Protein AF-A0AAE0PR93-F1 (afdb_monomer_lite)

Organism: NCBI:txid175788

Structure (mmCIF, N/CA/C/O backbone):
data_AF-A0AAE0PR93-F1
#
_entry.id   AF-A0AAE0PR93-F1
#
loop_
_atom_site.group_PDB
_atom_site.id
_atom_site.type_symbol
_atom_site.label_atom_id
_atom_site.label_alt_id
_atom_site.label_comp_id
_atom_site.label_asym_id
_atom_site.label_entity_id
_atom_site.label_seq_id
_atom_site.pdbx_PDB_ins_code
_atom_site.Cartn_x
_atom_site.Cartn_y
_atom_site.Cartn_z
_atom_site.occupancy
_atom_site.B_iso_or_equiv
_atom_site.auth_seq_id
_atom_site.auth_comp_id
_atom_site.auth_asym_id
_atom_site.auth_atom_id
_atom_site.pdbx_PDB_model_num
ATOM 1 N N . PRO A 1 1 ? -17.066 -3.338 -30.165 1.00 30.92 1 PRO A N 1
ATOM 2 C CA . PRO A 1 1 ? -16.409 -4.189 -29.146 1.00 30.92 1 PRO A CA 1
ATOM 3 C C . PRO A 1 1 ? -14.887 -4.199 -29.343 1.00 30.92 1 PRO A C 1
ATOM 5 O O . PRO A 1 1 ? -14.438 -4.689 -30.376 1.00 30.92 1 PRO A O 1
ATOM 8 N N . PRO A 1 2 ? -14.078 -3.651 -28.426 1.00 37.53 2 PRO A N 1
ATOM 9 C CA . PRO A 1 2 ? -12.657 -3.916 -28.480 1.00 37.53 2 PRO A CA 1
ATOM 10 C C . PRO A 1 2 ? -12.422 -5.290 -27.852 1.00 37.53 2 PRO A C 1
ATOM 12 O O . PRO A 1 2 ? -12.642 -5.526 -26.667 1.00 37.53 2 PRO A O 1
ATOM 15 N N . SER A 1 3 ? -12.061 -6.221 -28.721 1.00 34.97 3 SER A N 1
ATOM 16 C CA . SER A 1 3 ? -11.461 -7.507 -28.410 1.00 34.97 3 SER A CA 1
ATOM 17 C C . SER A 1 3 ? -10.127 -7.279 -27.703 1.00 34.97 3 SER A C 1
ATOM 19 O O . SER A 1 3 ? -9.198 -6.732 -28.295 1.00 34.97 3 SER A O 1
ATOM 21 N N . PHE A 1 4 ? -10.047 -7.691 -26.441 1.00 45.19 4 PHE A N 1
ATOM 22 C CA . PHE A 1 4 ? -8.812 -7.727 -25.670 1.00 45.19 4 PHE A CA 1
ATOM 23 C C . PHE A 1 4 ? -7.881 -8.793 -26.255 1.00 45.19 4 PHE A C 1
ATOM 25 O O . PHE A 1 4 ? -8.131 -9.990 -26.120 1.00 45.19 4 PHE A O 1
ATOM 32 N N . SER A 1 5 ? -6.801 -8.368 -26.901 1.00 39.53 5 SER A N 1
ATOM 33 C CA . SER A 1 5 ? -5.594 -9.182 -26.987 1.00 39.53 5 SER A CA 1
ATOM 34 C C . SER A 1 5 ? -4.811 -8.941 -25.703 1.00 39.53 5 SER A C 1
ATOM 36 O O . SER A 1 5 ? -4.449 -7.796 -25.435 1.00 39.53 5 SER A O 1
ATOM 38 N N . LEU A 1 6 ? -4.554 -9.994 -24.922 1.00 44.12 6 LEU A N 1
ATOM 39 C CA . LEU A 1 6 ? -3.451 -10.010 -23.958 1.00 44.12 6 LEU A CA 1
ATOM 40 C C . LEU A 1 6 ? -2.242 -9.380 -24.654 1.00 44.12 6 LEU A C 1
ATOM 42 O O . LEU A 1 6 ? -1.774 -9.923 -25.655 1.00 44.12 6 LEU A O 1
ATOM 46 N N . THR A 1 7 ? -1.798 -8.211 -24.199 1.00 54.50 7 THR A N 1
ATOM 47 C CA . THR A 1 7 ? -0.563 -7.600 -24.680 1.00 54.50 7 THR A CA 1
ATOM 48 C C . THR A 1 7 ? 0.529 -8.648 -24.490 1.00 54.50 7 THR A C 1
ATOM 50 O O . THR A 1 7 ? 0.831 -9.041 -23.363 1.00 54.50 7 THR A O 1
ATOM 53 N N . GLN A 1 8 ? 1.065 -9.184 -25.591 1.00 54.41 8 GLN A N 1
ATOM 54 C CA . GLN A 1 8 ? 2.310 -9.938 -25.538 1.00 54.41 8 GLN A CA 1
ATOM 55 C C . GLN A 1 8 ? 3.351 -8.954 -25.019 1.00 54.41 8 GLN A C 1
ATOM 57 O O . GLN A 1 8 ? 3.779 -8.081 -25.763 1.00 54.41 8 GLN A O 1
ATOM 62 N N . CYS A 1 9 ? 3.678 -9.052 -23.730 1.00 56.03 9 CYS A N 1
ATOM 63 C CA . CYS A 1 9 ? 4.820 -8.371 -23.141 1.00 56.03 9 CYS A CA 1
ATOM 64 C C . CYS A 1 9 ? 6.051 -8.817 -23.941 1.00 56.03 9 CYS A C 1
ATOM 66 O O . CYS A 1 9 ? 6.452 -9.983 -23.850 1.00 56.03 9 CYS A O 1
ATOM 68 N N . ASP A 1 10 ? 6.573 -7.943 -24.803 1.00 62.97 10 ASP A N 1
ATOM 69 C CA . ASP A 1 10 ? 7.784 -8.223 -25.569 1.00 62.97 10 ASP A CA 1
ATOM 70 C C . ASP A 1 10 ? 8.978 -8.030 -24.623 1.00 62.97 10 ASP A C 1
ATOM 72 O O . ASP A 1 10 ? 8.939 -7.207 -23.704 1.00 62.97 10 ASP A O 1
ATOM 76 N N . MET A 1 11 ? 10.079 -8.756 -24.834 1.00 62.16 11 MET A N 1
ATOM 77 C CA . MET A 1 11 ? 11.297 -8.565 -24.029 1.00 62.16 11 MET A CA 1
ATOM 78 C C . MET A 1 11 ? 11.761 -7.103 -24.052 1.00 62.16 11 MET A C 1
ATOM 80 O O . MET A 1 11 ? 12.345 -6.626 -23.082 1.00 62.16 11 MET A O 1
ATOM 84 N N . LYS A 1 12 ? 11.432 -6.374 -25.122 1.00 62.75 12 LYS A N 1
ATOM 85 C CA . LYS A 1 12 ? 11.723 -4.948 -25.284 1.00 62.75 12 LYS A CA 1
ATOM 86 C C . LYS A 1 12 ? 11.037 -4.053 -24.258 1.00 62.75 12 LYS A C 1
ATOM 88 O O . LYS A 1 12 ? 11.599 -3.012 -23.918 1.00 62.75 12 LYS A O 1
ATOM 93 N N . ASP A 1 13 ? 9.879 -4.449 -23.737 1.00 62.19 13 ASP A N 1
ATOM 94 C CA . ASP A 1 13 ? 9.105 -3.664 -22.766 1.00 62.19 13 ASP A CA 1
ATOM 95 C C . ASP A 1 13 ? 9.700 -3.747 -21.350 1.00 62.19 13 ASP A C 1
ATOM 97 O O . ASP A 1 13 ? 9.382 -2.936 -20.477 1.00 62.19 13 ASP A O 1
ATOM 101 N N . ILE A 1 14 ? 10.621 -4.694 -21.130 1.00 68.19 14 ILE A N 1
ATOM 102 C CA . ILE A 1 14 ? 11.332 -4.896 -19.862 1.00 68.19 14 ILE A CA 1
ATOM 103 C C . ILE A 1 14 ? 12.834 -4.576 -19.929 1.00 68.19 14 ILE A C 1
ATOM 105 O O . ILE A 1 14 ? 13.529 -4.733 -18.925 1.00 68.19 14 ILE A O 1
ATOM 109 N N . GLU A 1 15 ? 13.330 -4.101 -21.079 1.00 72.50 15 GLU A N 1
ATOM 110 C CA . GLU A 1 15 ? 14.757 -3.819 -21.316 1.00 72.50 15 GLU A CA 1
ATOM 111 C C . GLU A 1 15 ? 15.321 -2.717 -20.408 1.00 72.50 15 GLU A C 1
ATOM 113 O O . GLU A 1 15 ? 16.469 -2.807 -19.971 1.00 72.50 15 GLU A O 1
ATOM 118 N N . ASP A 1 16 ? 14.530 -1.685 -20.101 1.00 81.12 16 ASP A N 1
ATOM 119 C CA . ASP A 1 16 ? 14.962 -0.556 -19.276 1.00 81.12 16 ASP A CA 1
ATOM 120 C C . ASP A 1 16 ? 13.906 -0.140 -18.238 1.00 81.12 16 ASP A C 1
ATOM 122 O O . ASP A 1 16 ? 12.747 -0.554 -18.274 1.00 81.12 16 ASP A O 1
ATOM 126 N N . GLU A 1 17 ? 14.324 0.640 -17.239 1.00 81.69 17 GLU A N 1
ATOM 127 C CA . GLU A 1 17 ? 13.448 1.079 -16.145 1.00 81.69 17 GLU A CA 1
ATOM 128 C C . GLU A 1 17 ? 12.270 1.943 -16.619 1.00 81.69 17 GLU A C 1
ATOM 130 O O . GLU A 1 17 ? 11.163 1.784 -16.105 1.00 81.69 17 GLU A O 1
ATOM 135 N N . ALA A 1 18 ? 12.470 2.811 -17.614 1.00 81.75 18 ALA A N 1
ATOM 136 C CA . ALA A 1 18 ? 11.426 3.706 -18.104 1.00 81.75 18 ALA A CA 1
ATOM 137 C C . ALA A 1 18 ? 10.327 2.937 -18.851 1.00 81.75 18 ALA A C 1
ATOM 139 O O . ALA A 1 18 ? 9.140 3.229 -18.675 1.00 81.75 18 ALA A O 1
ATOM 140 N N . ARG A 1 19 ? 10.698 1.915 -19.630 1.00 83.00 19 ARG A N 1
ATOM 141 C CA . ARG A 1 19 ? 9.730 1.020 -20.285 1.00 83.00 19 ARG A CA 1
ATOM 142 C C . ARG A 1 19 ? 8.983 0.157 -19.279 1.00 83.00 19 ARG A C 1
ATOM 144 O O . ARG A 1 19 ? 7.756 0.146 -19.311 1.00 83.00 19 ARG A O 1
ATOM 151 N N . ARG A 1 20 ? 9.686 -0.433 -18.302 1.00 83.88 20 ARG A N 1
ATOM 152 C CA . ARG A 1 20 ? 9.047 -1.181 -17.200 1.00 83.88 20 ARG A CA 1
ATOM 153 C C . ARG A 1 20 ? 8.046 -0.321 -16.437 1.00 83.88 20 ARG A C 1
ATOM 155 O O . ARG A 1 20 ? 6.965 -0.789 -16.092 1.00 83.88 20 ARG A O 1
ATOM 162 N N . HIS A 1 21 ? 8.388 0.942 -16.194 1.00 84.06 21 HIS A N 1
ATOM 163 C CA . HIS A 1 21 ? 7.486 1.895 -15.563 1.00 84.06 21 HIS A CA 1
ATOM 164 C C . HIS A 1 21 ? 6.268 2.225 -16.423 1.00 84.06 21 HIS A C 1
ATOM 166 O O . HIS A 1 21 ? 5.155 2.242 -15.903 1.00 84.06 21 HIS A O 1
ATOM 172 N N . SER A 1 22 ? 6.459 2.454 -17.720 1.00 86.38 22 SER A N 1
ATOM 173 C CA . SER A 1 22 ? 5.361 2.754 -18.648 1.00 86.38 22 SER A CA 1
ATOM 174 C C . SER A 1 22 ? 4.395 1.573 -18.763 1.00 86.38 22 SER A C 1
ATOM 176 O O . SER A 1 22 ? 3.201 1.743 -18.529 1.00 86.38 22 SER A O 1
ATOM 178 N N . LEU A 1 23 ? 4.919 0.360 -18.964 1.00 87.00 23 LEU A N 1
ATOM 179 C CA . LEU A 1 23 ? 4.134 -0.876 -18.982 1.00 87.00 23 LEU A CA 1
ATOM 180 C C . LEU A 1 23 ? 3.352 -1.072 -17.676 1.00 87.00 23 LEU A C 1
ATOM 182 O O . LEU A 1 23 ? 2.173 -1.417 -17.690 1.00 87.00 23 LEU A O 1
ATOM 186 N N . PHE A 1 24 ? 3.989 -0.827 -16.528 1.00 89.12 24 PHE A N 1
ATOM 187 C CA . PHE A 1 24 ? 3.318 -0.927 -15.235 1.00 89.12 24 PHE A CA 1
ATOM 188 C C . PHE A 1 24 ? 2.131 0.041 -15.113 1.00 89.12 24 PHE A C 1
ATOM 190 O O . PHE A 1 24 ? 1.080 -0.343 -14.595 1.00 89.12 24 PHE A O 1
ATOM 197 N N . LEU A 1 25 ? 2.277 1.284 -15.587 1.00 89.00 25 LEU A N 1
ATOM 198 C CA . LEU A 1 25 ? 1.183 2.257 -15.588 1.00 89.00 25 LEU A CA 1
ATOM 199 C C . LEU A 1 25 ? 0.026 1.803 -16.485 1.00 89.00 25 LEU A C 1
ATOM 201 O O . LEU A 1 25 ? -1.116 1.823 -16.031 1.00 89.00 25 LEU A O 1
ATOM 205 N N . GLU A 1 26 ? 0.316 1.329 -17.697 1.00 90.69 26 GLU A N 1
ATOM 206 C CA . GLU A 1 26 ? -0.696 0.836 -18.643 1.00 90.69 26 GLU A CA 1
ATOM 207 C C . GLU A 1 26 ? -1.476 -0.365 -18.086 1.00 90.69 26 GLU A C 1
ATOM 209 O O . GLU A 1 26 ? -2.711 -0.402 -18.122 1.00 90.69 26 GLU A O 1
ATOM 214 N N . LEU A 1 27 ? -0.770 -1.340 -17.506 1.00 91.69 27 LEU A N 1
ATOM 215 C CA . LEU A 1 27 ? -1.392 -2.503 -16.874 1.00 91.69 27 LEU A CA 1
ATOM 216 C C . LEU A 1 27 ? -2.254 -2.087 -15.675 1.00 91.69 27 LEU A C 1
ATOM 218 O O . LEU A 1 27 ? -3.379 -2.562 -15.519 1.00 91.69 27 LEU A O 1
ATOM 222 N N . ARG A 1 28 ? -1.774 -1.155 -14.843 1.00 92.19 28 ARG A N 1
ATOM 223 C CA . ARG A 1 28 ? -2.554 -0.622 -13.718 1.00 92.19 28 ARG A CA 1
ATOM 224 C C . ARG A 1 28 ? -3.800 0.111 -14.193 1.00 92.19 28 ARG A C 1
ATOM 226 O O . ARG A 1 28 ? -4.845 -0.015 -13.566 1.00 92.19 28 ARG A O 1
ATOM 233 N N . GLU A 1 29 ? -3.716 0.901 -15.255 1.00 91.69 29 GLU A N 1
ATOM 234 C CA . GLU A 1 29 ? -4.856 1.659 -15.778 1.00 91.69 29 GLU A CA 1
ATOM 235 C C . GLU A 1 29 ? -5.920 0.758 -16.404 1.00 91.69 29 GLU A C 1
ATOM 237 O O . GLU A 1 29 ? -7.109 1.002 -16.201 1.00 91.69 29 GLU A O 1
ATOM 242 N N . SER A 1 30 ? -5.501 -0.316 -17.073 1.00 91.12 30 SER A N 1
ATOM 243 C CA . SER A 1 30 ? -6.405 -1.298 -17.678 1.00 91.12 30 SER A CA 1
ATOM 244 C C . SER A 1 30 ? -7.018 -2.286 -16.677 1.00 91.12 30 SER A C 1
ATOM 246 O O . SER A 1 30 ? -8.128 -2.757 -16.921 1.00 91.12 30 SER A O 1
ATOM 248 N N . SER A 1 31 ? -6.366 -2.545 -15.538 1.00 92.31 31 SER A N 1
ATOM 249 C CA . SER A 1 31 ? -6.843 -3.500 -14.524 1.00 92.31 31 SER A CA 1
ATOM 250 C C . SER A 1 31 ? -8.146 -3.060 -13.849 1.00 92.31 31 SER A C 1
ATOM 252 O O . SER A 1 31 ? -8.260 -1.937 -13.349 1.00 92.31 31 SER A O 1
ATOM 254 N N . GLN A 1 32 ? -9.115 -3.968 -13.785 1.00 89.25 32 GLN A N 1
ATOM 255 C CA . GLN A 1 32 ? -10.421 -3.773 -13.148 1.00 89.25 32 GLN A CA 1
ATOM 256 C C . GLN A 1 32 ? -10.684 -4.776 -12.025 1.00 89.25 32 GLN A C 1
ATOM 258 O O . GLN A 1 32 ? -11.479 -4.484 -11.135 1.00 89.25 32 GLN A O 1
ATOM 263 N N . LYS A 1 33 ? -10.037 -5.944 -12.055 1.00 88.94 33 LYS A N 1
ATOM 264 C CA . LYS A 1 33 ? -10.310 -7.037 -11.115 1.00 88.94 33 LYS A CA 1
ATOM 265 C C . LYS A 1 33 ? -9.181 -7.247 -10.123 1.00 88.94 33 LYS A C 1
ATOM 267 O O . LYS A 1 33 ? -8.019 -6.956 -10.405 1.00 88.94 33 LYS A O 1
ATOM 272 N N . TRP A 1 34 ? -9.527 -7.823 -8.977 1.00 88.25 34 TRP A N 1
ATOM 273 C CA . TRP A 1 34 ? -8.572 -8.131 -7.920 1.00 88.25 34 TRP A CA 1
ATOM 274 C C . TRP A 1 34 ? -7.420 -9.016 -8.415 1.00 88.25 34 TRP A C 1
ATOM 276 O O . TRP A 1 34 ? -6.259 -8.710 -8.156 1.00 88.25 34 TRP A O 1
ATOM 286 N N . GLU A 1 35 ? -7.714 -10.053 -9.200 1.00 89.44 35 GLU A N 1
ATOM 287 C CA . GLU A 1 35 ? -6.707 -10.987 -9.712 1.00 89.44 35 GLU A CA 1
ATOM 288 C C . GLU A 1 35 ? -5.689 -10.282 -10.623 1.00 89.44 35 GLU A C 1
ATOM 290 O O . GLU A 1 35 ? -4.502 -10.599 -10.612 1.00 89.44 35 GLU A O 1
ATOM 295 N N . GLU A 1 36 ? -6.118 -9.283 -11.396 1.00 91.50 36 GLU A N 1
ATOM 296 C CA . GLU A 1 36 ? -5.232 -8.475 -12.245 1.00 91.50 36 GLU A CA 1
ATOM 297 C C . GLU A 1 36 ? -4.291 -7.617 -11.384 1.00 91.50 36 GLU A C 1
ATOM 299 O O . GLU A 1 36 ? -3.085 -7.553 -11.639 1.00 91.50 36 GLU A O 1
ATOM 304 N N . PHE A 1 37 ? -4.806 -7.044 -10.291 1.00 91.69 37 PHE A N 1
ATOM 305 C CA . PHE A 1 37 ? -3.981 -6.331 -9.318 1.00 91.69 37 PHE A CA 1
ATOM 306 C C . PHE A 1 37 ? -3.017 -7.248 -8.560 1.00 91.69 37 PHE A C 1
ATOM 308 O O . PHE A 1 37 ? -1.884 -6.838 -8.311 1.00 91.69 37 PHE A O 1
ATOM 315 N N . GLN A 1 38 ? -3.395 -8.490 -8.246 1.00 89.38 38 GLN A N 1
ATOM 316 C CA . GLN A 1 38 ? -2.468 -9.463 -7.658 1.00 89.38 38 GLN A CA 1
ATOM 317 C C . GLN A 1 38 ? -1.271 -9.725 -8.582 1.00 89.38 38 GLN A C 1
ATOM 319 O O . GLN A 1 38 ? -0.125 -9.716 -8.126 1.00 89.38 38 GLN A O 1
ATOM 324 N N . HIS A 1 39 ? -1.503 -9.875 -9.890 1.00 90.31 39 HIS A N 1
ATOM 325 C CA . HIS A 1 39 ? -0.414 -10.008 -10.860 1.00 90.31 39 HIS A CA 1
ATOM 326 C C . HIS A 1 39 ? 0.476 -8.756 -10.904 1.00 90.31 39 HIS A C 1
ATOM 328 O O . HIS A 1 39 ? 1.702 -8.877 -10.944 1.00 90.31 39 HIS A O 1
ATOM 334 N N . LEU A 1 40 ? -0.108 -7.556 -10.824 1.00 91.31 40 LEU A N 1
ATOM 335 C CA . LEU A 1 40 ? 0.650 -6.303 -10.725 1.00 91.31 40 LEU A CA 1
ATOM 336 C C . LEU A 1 40 ? 1.511 -6.222 -9.458 1.00 91.31 40 LEU A C 1
ATOM 338 O O . LEU A 1 40 ? 2.637 -5.728 -9.512 1.00 91.31 40 LEU A O 1
ATOM 342 N N . MET A 1 41 ? 1.017 -6.713 -8.321 1.00 90.00 41 MET A N 1
ATOM 343 C CA . MET A 1 41 ? 1.789 -6.763 -7.075 1.00 90.00 41 MET A CA 1
ATOM 344 C C . MET A 1 41 ? 2.994 -7.700 -7.204 1.00 90.00 41 MET A C 1
ATOM 346 O O . MET A 1 41 ? 4.104 -7.333 -6.818 1.00 90.00 41 MET A O 1
ATOM 350 N N . LEU A 1 42 ? 2.806 -8.881 -7.799 1.00 88.94 42 LEU A N 1
ATOM 351 C CA . LEU A 1 42 ? 3.906 -9.809 -8.086 1.00 88.94 42 LEU A CA 1
ATOM 352 C C . LEU A 1 42 ? 4.934 -9.179 -9.035 1.00 88.94 42 LEU A C 1
ATOM 354 O O . LEU A 1 42 ? 6.141 -9.279 -8.802 1.00 88.94 42 LEU A O 1
ATOM 358 N N . LEU A 1 43 ? 4.460 -8.466 -10.060 1.00 88.81 43 LEU A N 1
ATOM 359 C CA . LEU A 1 43 ? 5.315 -7.732 -10.986 1.00 88.81 43 LEU A CA 1
ATOM 360 C C . LEU A 1 43 ? 6.160 -6.679 -10.257 1.00 88.81 43 LEU A C 1
ATOM 362 O O . LEU A 1 43 ? 7.361 -6.604 -10.500 1.00 88.81 43 LEU A O 1
ATOM 366 N N . LEU A 1 44 ? 5.581 -5.917 -9.321 1.00 87.81 44 LEU A N 1
ATOM 367 C CA . LEU A 1 44 ? 6.322 -4.941 -8.512 1.00 87.81 44 LEU A CA 1
ATOM 368 C C . LEU A 1 44 ? 7.399 -5.578 -7.628 1.00 87.81 44 LEU A C 1
ATOM 370 O O . LEU A 1 44 ? 8.449 -4.969 -7.419 1.00 87.81 44 LEU A O 1
ATOM 374 N N . GLN A 1 45 ? 7.153 -6.779 -7.098 1.00 84.31 45 GLN A N 1
ATOM 375 C CA . GLN A 1 45 ? 8.145 -7.504 -6.297 1.00 84.31 45 GLN A CA 1
ATOM 376 C C . GLN A 1 45 ? 9.312 -8.007 -7.148 1.00 84.31 45 GLN A C 1
ATOM 378 O O . GLN A 1 45 ? 10.460 -7.944 -6.706 1.00 84.31 45 GLN A O 1
ATOM 383 N N . ALA A 1 46 ? 9.027 -8.499 -8.357 1.00 84.31 46 ALA A N 1
ATOM 384 C CA . ALA A 1 46 ? 10.046 -8.997 -9.274 1.00 84.31 46 ALA A CA 1
ATOM 385 C C . ALA A 1 46 ? 10.838 -7.851 -9.927 1.00 84.31 46 ALA A C 1
ATOM 387 O O . ALA A 1 46 ? 12.071 -7.884 -9.970 1.00 84.31 46 ALA A O 1
ATOM 388 N N . TRP A 1 47 ? 10.134 -6.818 -10.398 1.00 80.19 47 TRP A N 1
ATOM 389 C CA . TRP A 1 47 ? 10.668 -5.708 -11.183 1.00 80.19 47 TRP A CA 1
ATOM 390 C C . TRP A 1 47 ? 10.101 -4.359 -10.720 1.00 80.19 47 TRP A C 1
ATOM 392 O O . TRP A 1 47 ? 9.175 -3.825 -11.330 1.00 80.19 47 TRP A O 1
ATOM 402 N N . PRO A 1 48 ? 10.706 -3.738 -9.694 1.00 74.81 48 PRO A N 1
ATOM 403 C CA . PRO A 1 48 ? 10.311 -2.411 -9.248 1.00 74.81 48 PRO A CA 1
ATOM 404 C C . PRO A 1 48 ? 10.528 -1.399 -10.386 1.00 74.81 48 PRO A C 1
ATOM 406 O O . PRO A 1 48 ? 11.651 -1.311 -10.900 1.00 74.81 48 PRO A O 1
ATOM 409 N N . PRO A 1 49 ? 9.493 -0.641 -10.782 1.00 68.44 49 PRO A N 1
ATOM 410 C CA . PRO A 1 49 ? 9.557 0.285 -11.908 1.00 68.44 49 PRO A CA 1
ATOM 411 C C . PRO A 1 49 ? 10.154 1.649 -11.538 1.00 68.44 49 PRO A C 1
ATOM 413 O O . PRO A 1 49 ? 10.252 2.520 -12.393 1.00 68.44 49 PRO A O 1
ATOM 416 N N . VAL A 1 50 ? 10.493 1.874 -10.265 1.00 69.00 50 VAL A N 1
ATOM 417 C CA . VAL A 1 50 ? 11.032 3.150 -9.787 1.00 69.00 50 VAL A CA 1
ATOM 418 C C . VAL A 1 50 ? 12.164 2.883 -8.802 1.00 69.00 50 VAL A C 1
ATOM 420 O O . VAL A 1 50 ? 11.937 2.333 -7.724 1.00 69.00 50 VAL A O 1
ATOM 423 N N . THR A 1 51 ? 13.380 3.277 -9.170 1.00 67.94 51 THR A N 1
ATOM 424 C CA . THR A 1 51 ? 14.558 3.284 -8.289 1.00 67.94 51 THR A CA 1
ATOM 425 C C . THR A 1 51 ? 14.802 4.649 -7.647 1.00 67.94 51 THR A C 1
ATOM 427 O O . THR A 1 51 ? 15.558 4.751 -6.676 1.00 67.94 51 THR A O 1
ATOM 430 N N . ASP A 1 52 ? 14.122 5.690 -8.134 1.00 74.12 52 ASP A N 1
ATOM 431 C CA . ASP A 1 52 ? 14.175 7.035 -7.572 1.00 74.12 52 ASP A CA 1
ATOM 432 C C . ASP A 1 52 ? 13.571 7.073 -6.160 1.00 74.12 52 ASP A C 1
ATOM 434 O O . ASP A 1 52 ? 12.356 6.979 -5.955 1.00 74.12 52 ASP A O 1
ATOM 438 N N . LYS A 1 53 ? 14.454 7.245 -5.174 1.00 69.81 53 LYS A N 1
ATOM 439 C CA . LYS A 1 53 ? 14.104 7.320 -3.753 1.00 69.81 53 LYS A CA 1
ATOM 440 C C . LYS A 1 53 ? 13.121 8.448 -3.451 1.00 69.81 53 LYS A C 1
ATOM 442 O O . LYS A 1 53 ? 12.289 8.270 -2.568 1.00 69.81 53 LYS A O 1
ATOM 447 N N . SER A 1 54 ? 13.170 9.556 -4.196 1.00 71.00 54 SER A N 1
ATOM 448 C CA . SER A 1 54 ? 12.265 10.687 -3.974 1.00 71.00 54 SER A CA 1
ATOM 449 C C . SER A 1 54 ? 10.808 10.294 -4.229 1.00 71.00 54 SER A C 1
ATOM 451 O O . SER A 1 54 ? 9.927 10.598 -3.432 1.00 71.00 54 SER A O 1
ATOM 453 N N . ARG A 1 55 ? 10.551 9.508 -5.279 1.00 71.75 55 ARG A N 1
ATOM 454 C CA . ARG A 1 55 ? 9.209 9.024 -5.629 1.00 71.75 55 ARG A CA 1
ATOM 455 C C . ARG A 1 55 ? 8.704 7.963 -4.653 1.00 71.75 55 ARG A C 1
ATOM 457 O O . ARG A 1 55 ? 7.508 7.927 -4.368 1.00 71.75 55 ARG A O 1
ATOM 464 N N . LEU A 1 56 ? 9.599 7.143 -4.096 1.00 75.38 56 LEU A N 1
ATOM 465 C CA . LEU A 1 56 ? 9.259 6.112 -3.105 1.00 75.38 56 LEU A CA 1
ATOM 466 C C . LEU A 1 56 ? 8.756 6.688 -1.771 1.00 75.38 56 LEU A C 1
ATOM 468 O O . LEU A 1 56 ? 8.118 5.964 -1.006 1.00 75.38 56 LEU A O 1
ATOM 472 N N . GLU A 1 57 ? 9.014 7.963 -1.485 1.00 73.75 57 GLU A N 1
ATOM 473 C CA . GLU A 1 57 ? 8.569 8.665 -0.271 1.00 73.75 57 GLU A CA 1
ATOM 474 C C . GLU A 1 57 ? 7.283 9.485 -0.468 1.00 73.75 57 GLU A C 1
ATOM 476 O O . GLU A 1 57 ? 6.830 10.149 0.460 1.00 73.75 57 GLU A O 1
ATOM 481 N N . THR A 1 58 ? 6.672 9.417 -1.654 1.00 80.19 58 THR A N 1
ATOM 482 C CA . THR A 1 58 ? 5.483 10.206 -2.020 1.00 80.19 58 THR A CA 1
ATOM 483 C C . THR A 1 58 ? 4.283 9.322 -2.358 1.00 80.19 58 THR A C 1
ATOM 485 O O . THR A 1 58 ? 4.389 8.100 -2.477 1.00 80.19 58 THR A O 1
ATOM 488 N N . GLU A 1 59 ? 3.133 9.949 -2.614 1.00 78.75 59 GLU A N 1
ATOM 489 C CA . GLU A 1 59 ? 1.933 9.301 -3.167 1.00 78.75 59 GLU A CA 1
ATOM 490 C C . GLU A 1 59 ? 2.178 8.619 -4.524 1.00 78.75 59 GLU A C 1
ATOM 492 O O . GLU A 1 59 ? 1.426 7.726 -4.912 1.00 78.75 59 GLU A O 1
ATOM 497 N N . GLN A 1 60 ? 3.264 8.976 -5.223 1.00 82.38 60 GLN A N 1
ATOM 498 C CA . GLN A 1 60 ? 3.671 8.335 -6.476 1.00 82.38 60 GLN A CA 1
ATOM 499 C C . GLN A 1 60 ? 4.353 6.976 -6.280 1.00 82.38 60 GLN A C 1
ATOM 501 O O . GLN A 1 60 ? 4.733 6.339 -7.267 1.00 82.38 60 GLN A O 1
ATOM 506 N N . ASN A 1 61 ? 4.530 6.520 -5.035 1.00 88.94 61 ASN A N 1
ATOM 507 C CA . ASN A 1 61 ? 5.044 5.189 -4.761 1.00 88.94 61 ASN A CA 1
ATOM 508 C C . ASN A 1 61 ? 4.150 4.135 -5.461 1.00 88.94 61 ASN A C 1
ATOM 510 O O . ASN A 1 61 ? 2.927 4.148 -5.270 1.00 88.94 61 ASN A O 1
ATOM 514 N N . PRO A 1 62 ? 4.722 3.199 -6.247 1.00 90.00 62 PRO A N 1
ATOM 515 C CA . PRO A 1 62 ? 3.941 2.218 -7.001 1.00 90.00 62 PRO A CA 1
ATOM 516 C C . PRO A 1 62 ? 2.986 1.378 -6.143 1.00 90.00 62 PRO A C 1
ATOM 518 O O . PRO A 1 62 ? 1.869 1.095 -6.575 1.00 90.00 62 PRO A O 1
ATOM 521 N N . TRP A 1 63 ? 3.378 1.044 -4.910 1.00 91.94 63 TRP A N 1
ATOM 522 C CA . TRP A 1 63 ? 2.541 0.304 -3.961 1.00 91.94 63 TRP A CA 1
ATOM 523 C C . TRP A 1 63 ? 1.356 1.130 -3.455 1.00 91.94 63 TRP A C 1
ATOM 525 O O . TRP A 1 63 ? 0.245 0.611 -3.334 1.00 91.94 63 TRP A O 1
ATOM 535 N N . VAL A 1 64 ? 1.565 2.429 -3.217 1.00 93.12 64 VAL A N 1
ATOM 536 C CA . VAL A 1 64 ? 0.492 3.365 -2.840 1.00 93.12 64 VAL A CA 1
ATOM 537 C C . VAL A 1 64 ? -0.495 3.518 -4.001 1.00 93.12 64 VAL A C 1
ATOM 539 O O . VAL A 1 64 ? -1.706 3.421 -3.807 1.00 93.12 64 VAL A O 1
ATOM 542 N N . CYS A 1 65 ? 0.011 3.667 -5.227 1.00 92.50 65 CYS A N 1
ATOM 543 C CA . CYS A 1 65 ? -0.813 3.783 -6.429 1.00 92.50 65 CYS A CA 1
ATOM 544 C C . CYS A 1 65 ? -1.640 2.517 -6.727 1.00 92.50 65 CYS A C 1
ATOM 546 O O . CYS A 1 65 ? -2.809 2.624 -7.108 1.00 92.50 65 CYS A O 1
ATOM 548 N N . VAL A 1 66 ? -1.059 1.322 -6.558 1.00 93.50 66 VAL A N 1
ATOM 549 C CA . VAL A 1 66 ? -1.791 0.048 -6.701 1.00 93.50 66 VAL A CA 1
ATOM 550 C C . VAL A 1 66 ? -2.875 -0.062 -5.643 1.00 93.50 66 VAL A C 1
ATOM 552 O O . VAL A 1 66 ? -4.018 -0.330 -5.992 1.00 93.50 66 VAL A O 1
ATOM 555 N N . THR A 1 67 ? -2.553 0.235 -4.382 1.00 94.12 67 THR A N 1
ATOM 556 C CA . THR A 1 67 ? -3.539 0.241 -3.292 1.00 94.12 67 THR A CA 1
ATOM 557 C C . THR A 1 67 ? -4.712 1.166 -3.609 1.00 94.12 67 THR A C 1
ATOM 559 O O . THR A 1 67 ? -5.864 0.767 -3.477 1.00 94.12 67 THR A O 1
ATOM 562 N N . SER A 1 68 ? -4.434 2.389 -4.070 1.00 93.88 68 SER A N 1
ATOM 563 C CA . SER A 1 68 ? -5.475 3.343 -4.467 1.00 93.88 68 SER A CA 1
ATOM 564 C C . SER A 1 68 ? -6.372 2.779 -5.578 1.00 93.88 68 SER A C 1
ATOM 566 O O . SER A 1 68 ? -7.598 2.853 -5.492 1.00 93.88 68 SER A O 1
ATOM 568 N N . SER A 1 69 ? -5.775 2.138 -6.587 1.00 93.94 69 SER A N 1
ATOM 569 C CA . SER A 1 69 ? -6.515 1.550 -7.714 1.00 93.94 69 SER A CA 1
ATOM 570 C C . SER A 1 69 ? -7.399 0.381 -7.270 1.00 93.94 69 SER A C 1
ATOM 572 O O . SER A 1 69 ? -8.567 0.325 -7.650 1.00 93.94 69 SER A O 1
ATOM 574 N N . VAL A 1 70 ? -6.874 -0.498 -6.411 1.00 93.25 70 VAL A N 1
ATOM 575 C CA . VAL A 1 70 ? -7.615 -1.608 -5.794 1.00 93.25 70 VAL A CA 1
ATOM 576 C C . VAL A 1 70 ? -8.809 -1.078 -5.003 1.00 93.25 70 VAL A C 1
ATOM 578 O O . VAL A 1 70 ? -9.936 -1.508 -5.229 1.00 93.25 70 VAL A O 1
ATOM 581 N N . LEU A 1 71 ? -8.588 -0.107 -4.114 1.00 92.19 71 LEU A N 1
ATOM 582 C CA . LEU A 1 71 ? -9.654 0.469 -3.293 1.00 92.19 71 LEU A CA 1
ATOM 583 C C . LEU A 1 71 ? -10.715 1.197 -4.120 1.00 92.19 71 LEU A C 1
ATOM 585 O O . LEU A 1 71 ? -11.861 1.262 -3.700 1.00 92.19 71 LEU A O 1
ATOM 589 N N . THR A 1 72 ? -10.357 1.719 -5.293 1.00 90.88 72 THR A N 1
ATOM 590 C CA . THR A 1 72 ? -11.309 2.405 -6.178 1.00 90.88 72 THR A CA 1
ATOM 591 C C . THR A 1 72 ? -12.130 1.430 -7.025 1.00 90.88 72 THR A C 1
ATOM 593 O O . THR A 1 72 ? -13.271 1.731 -7.355 1.00 90.88 72 THR A O 1
ATOM 596 N N . ARG A 1 73 ? -11.555 0.288 -7.430 1.00 89.62 73 ARG A N 1
ATOM 597 C CA . ARG A 1 73 ? -12.148 -0.589 -8.461 1.00 89.62 73 ARG A CA 1
ATOM 598 C C . ARG A 1 73 ? -12.628 -1.944 -7.948 1.00 89.62 73 ARG A C 1
ATOM 600 O O . ARG A 1 73 ? -13.436 -2.577 -8.610 1.00 89.62 73 ARG A O 1
ATOM 607 N N . CYS A 1 74 ? -12.127 -2.398 -6.802 1.00 85.44 74 CYS A N 1
ATOM 608 C CA . CYS A 1 74 ? -12.424 -3.722 -6.242 1.00 85.44 74 CYS A CA 1
ATOM 609 C C . CYS A 1 74 ? -13.252 -3.662 -4.949 1.00 85.44 74 CYS A C 1
ATOM 611 O O . CYS A 1 74 ? -13.554 -4.704 -4.381 1.00 85.44 74 CYS A O 1
ATOM 613 N N . SER A 1 75 ? -13.583 -2.471 -4.447 1.00 72.31 75 SER A N 1
ATOM 614 C CA . SER A 1 75 ? -14.281 -2.284 -3.166 1.00 72.31 75 SER A CA 1
ATOM 615 C C . SER A 1 75 ? -15.792 -2.526 -3.238 1.00 72.31 75 SER A C 1
ATOM 617 O O . SER A 1 75 ? -16.401 -2.849 -2.220 1.00 72.31 75 SER A O 1
ATOM 619 N N . GLU A 1 76 ? -16.402 -2.422 -4.421 1.00 66.94 76 GLU A N 1
ATOM 620 C CA . GLU A 1 76 ? -17.835 -2.642 -4.621 1.00 66.94 76 GLU A CA 1
ATOM 621 C C . GLU A 1 76 ? -18.099 -3.989 -5.309 1.00 66.94 76 GLU A C 1
ATOM 623 O O . GLU A 1 76 ? -17.667 -4.231 -6.434 1.00 66.94 76 GLU A O 1
ATOM 628 N N . GLY A 1 77 ? -18.841 -4.875 -4.637 1.00 61.31 77 GLY A N 1
ATOM 629 C CA . GLY A 1 77 ? -19.370 -6.107 -5.238 1.00 61.31 77 GLY A CA 1
ATOM 630 C C . GLY A 1 77 ? -18.371 -7.253 -5.442 1.00 61.31 77 GLY A C 1
ATOM 631 O O . GLY A 1 77 ? -18.740 -8.257 -6.049 1.00 61.31 77 GLY A O 1
ATOM 632 N N . ALA A 1 78 ? -17.137 -7.138 -4.947 1.00 61.34 78 ALA A N 1
ATOM 633 C CA . ALA A 1 78 ? -16.158 -8.221 -4.985 1.00 61.34 78 ALA A CA 1
ATOM 634 C C . ALA A 1 78 ? -16.353 -9.208 -3.819 1.00 61.34 78 ALA A C 1
AT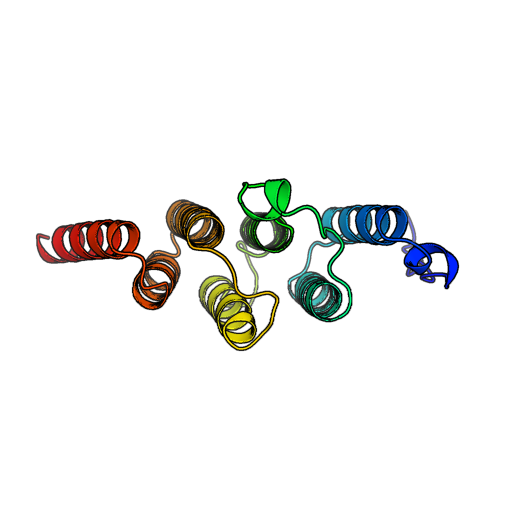OM 636 O O . ALA A 1 78 ? -16.602 -8.799 -2.688 1.00 61.34 78 ALA A O 1
ATOM 637 N N . ASP A 1 79 ? -16.145 -10.503 -4.075 1.00 76.12 79 ASP A N 1
ATOM 638 C CA . ASP A 1 79 ? -16.080 -11.578 -3.060 1.00 76.12 79 ASP A CA 1
ATOM 639 C C . ASP A 1 79 ? -14.770 -11.536 -2.235 1.00 76.12 79 ASP A C 1
ATOM 641 O O . ASP A 1 79 ? -14.369 -12.500 -1.590 1.00 76.12 79 ASP A O 1
ATOM 645 N N . VAL A 1 80 ? -14.043 -10.417 -2.301 1.00 83.06 80 VAL A N 1
ATOM 646 C CA . VAL A 1 80 ? -12.685 -10.273 -1.778 1.00 83.06 80 VAL A CA 1
ATOM 647 C C . VAL A 1 80 ? -12.681 -9.254 -0.650 1.00 83.06 80 VAL A C 1
ATOM 649 O O . VAL A 1 80 ? -13.098 -8.109 -0.824 1.00 83.06 80 VAL A O 1
ATOM 652 N N . ASP A 1 81 ? -12.136 -9.645 0.503 1.00 90.56 81 ASP A N 1
ATOM 653 C CA . ASP A 1 81 ? -11.827 -8.712 1.586 1.00 90.56 81 ASP A CA 1
ATOM 654 C C . ASP A 1 81 ? -10.604 -7.865 1.202 1.00 90.56 81 ASP A C 1
ATOM 656 O O . ASP A 1 81 ? -9.454 -8.179 1.517 1.00 90.56 81 ASP A O 1
ATOM 660 N N . VAL A 1 82 ? -10.863 -6.758 0.504 1.00 90.50 82 VAL A N 1
ATOM 661 C CA . VAL A 1 82 ? -9.831 -5.824 0.035 1.00 90.50 82 VAL A CA 1
ATOM 662 C C . VAL A 1 82 ? -8.955 -5.307 1.183 1.00 90.50 82 VAL A C 1
ATOM 664 O O . VAL A 1 82 ? -7.751 -5.112 1.006 1.00 90.50 82 VAL A O 1
ATOM 667 N N . GLY A 1 83 ? -9.523 -5.102 2.375 1.00 92.19 83 GLY A N 1
ATOM 668 C CA . GLY A 1 83 ? -8.762 -4.654 3.540 1.00 92.19 83 GLY A CA 1
ATOM 669 C C . GLY A 1 83 ? -7.752 -5.704 4.003 1.00 92.19 83 GLY A C 1
ATOM 670 O O . GLY A 1 83 ? -6.597 -5.370 4.290 1.00 92.19 83 GLY A O 1
ATOM 671 N N . HIS A 1 84 ? -8.167 -6.972 4.045 1.00 92.62 84 HIS A N 1
ATOM 672 C CA . HIS A 1 84 ? -7.282 -8.095 4.346 1.00 92.62 84 HIS A CA 1
ATOM 673 C C . HIS A 1 84 ? -6.167 -8.241 3.311 1.00 92.62 84 HIS A C 1
ATOM 675 O O . HIS A 1 84 ? -4.998 -8.385 3.675 1.00 92.62 84 HIS A O 1
ATOM 681 N N . GLU A 1 85 ? -6.506 -8.157 2.032 1.00 91.88 85 GLU A N 1
ATOM 682 C CA . GLU A 1 85 ? -5.540 -8.348 0.958 1.00 91.88 85 GLU A CA 1
ATOM 683 C C . GLU A 1 85 ? -4.488 -7.230 0.894 1.00 91.88 85 GLU A C 1
ATOM 685 O O . GLU A 1 85 ? -3.292 -7.495 0.752 1.00 91.88 85 GLU A O 1
ATOM 690 N N . VAL A 1 86 ? -4.889 -5.969 1.098 1.00 92.75 86 VAL A N 1
ATOM 691 C CA . VAL A 1 86 ? -3.940 -4.845 1.201 1.00 92.75 86 VAL A CA 1
ATOM 692 C C . VAL A 1 86 ? -2.989 -5.032 2.390 1.00 92.75 86 VAL A C 1
ATOM 694 O O . VAL A 1 86 ? -1.794 -4.733 2.281 1.00 92.75 86 VAL A O 1
ATOM 697 N N . LEU A 1 87 ? -3.475 -5.567 3.516 1.00 93.81 87 LEU A N 1
ATOM 698 C CA . LEU A 1 87 ? -2.619 -5.922 4.652 1.00 93.81 87 LEU A CA 1
ATOM 699 C C . LEU A 1 87 ? -1.640 -7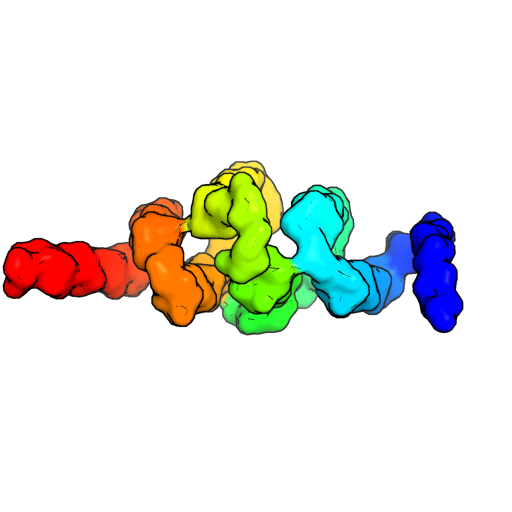.044 4.300 1.00 93.81 87 LEU A C 1
ATOM 701 O O . LEU A 1 87 ? -0.450 -6.929 4.603 1.00 93.81 87 LEU A O 1
ATOM 705 N N . ALA A 1 88 ? -2.121 -8.121 3.677 1.00 92.75 88 ALA A N 1
ATOM 706 C CA . ALA A 1 88 ? -1.292 -9.250 3.264 1.00 92.75 88 ALA A CA 1
ATOM 707 C C . ALA A 1 88 ? -0.177 -8.795 2.311 1.00 92.75 88 ALA A C 1
ATOM 709 O O . ALA A 1 88 ? 0.996 -9.117 2.524 1.00 92.75 88 ALA A O 1
ATOM 710 N N . MET A 1 89 ? -0.520 -7.945 1.341 1.00 92.00 89 MET A N 1
ATOM 711 C CA . MET A 1 89 ? 0.430 -7.299 0.442 1.00 92.00 89 MET A CA 1
ATOM 712 C C . MET A 1 89 ? 1.491 -6.516 1.224 1.00 92.00 89 MET A C 1
ATOM 714 O O . MET A 1 89 ? 2.680 -6.794 1.071 1.00 92.00 89 MET A O 1
ATOM 718 N N . CYS A 1 90 ? 1.102 -5.583 2.101 1.00 92.38 90 CYS A N 1
ATOM 719 C CA . CYS A 1 90 ? 2.060 -4.790 2.882 1.00 92.38 90 CYS A CA 1
ATOM 720 C C . CYS A 1 90 ? 3.003 -5.670 3.719 1.00 92.38 90 CYS A C 1
ATOM 722 O O . CYS A 1 90 ? 4.214 -5.439 3.741 1.00 92.38 90 CYS A O 1
ATOM 724 N N . ARG A 1 91 ? 2.461 -6.703 4.373 1.00 93.44 91 ARG A N 1
ATOM 725 C CA . ARG A 1 91 ? 3.220 -7.636 5.220 1.00 93.44 91 ARG A CA 1
ATOM 726 C C . ARG A 1 91 ? 4.212 -8.476 4.428 1.00 93.44 91 ARG A C 1
ATOM 728 O O . ARG A 1 91 ? 5.319 -8.710 4.912 1.00 93.44 91 ARG A O 1
ATOM 735 N N . SER A 1 92 ? 3.864 -8.871 3.201 1.00 91.44 92 SER A N 1
ATOM 736 C CA . SER A 1 92 ? 4.779 -9.602 2.313 1.00 91.44 92 SER A CA 1
ATOM 737 C C . SER A 1 92 ? 6.070 -8.820 2.029 1.00 91.44 92 SER A C 1
ATOM 739 O O . SER A 1 92 ? 7.123 -9.412 1.807 1.00 91.44 92 SER A O 1
ATOM 741 N N . LEU A 1 93 ? 6.021 -7.485 2.118 1.00 90.25 93 LEU A N 1
ATOM 742 C CA . LEU A 1 93 ? 7.160 -6.609 1.852 1.00 90.25 93 LEU A CA 1
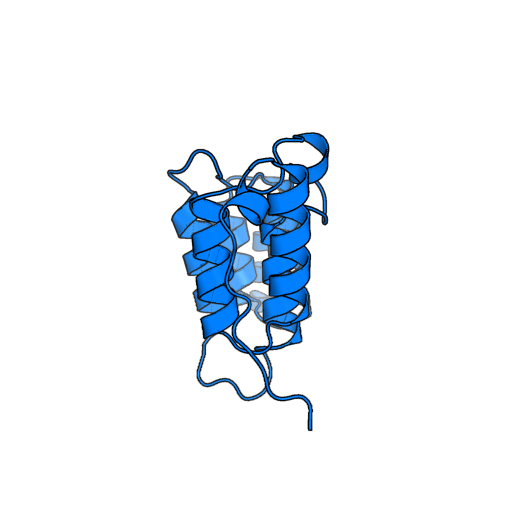ATOM 743 C C . LEU A 1 93 ? 8.075 -6.409 3.066 1.00 90.25 93 LEU A C 1
ATOM 745 O O . LEU A 1 93 ? 9.197 -5.934 2.888 1.00 90.25 93 LEU A O 1
ATOM 749 N N . TYR A 1 94 ? 7.654 -6.774 4.284 1.00 88.94 94 TYR A N 1
ATOM 750 C CA . TYR A 1 94 ? 8.372 -6.441 5.525 1.00 88.94 94 TYR A CA 1
ATOM 751 C C . TYR A 1 94 ? 9.799 -6.984 5.600 1.00 88.94 94 TYR A C 1
ATOM 753 O O . TYR A 1 94 ? 10.661 -6.324 6.180 1.00 88.94 94 TYR A O 1
ATOM 761 N N . MET A 1 95 ? 10.046 -8.156 5.013 1.00 85.56 95 MET A N 1
ATOM 762 C CA . MET A 1 95 ? 11.361 -8.814 5.000 1.00 85.56 95 MET A CA 1
ATOM 763 C C . MET A 1 95 ? 12.107 -8.623 3.674 1.00 85.56 95 MET A C 1
ATOM 765 O O . MET A 1 95 ? 13.117 -9.275 3.422 1.00 85.56 95 MET A O 1
ATOM 769 N N . THR A 1 96 ? 11.614 -7.738 2.809 1.00 84.88 96 THR A N 1
ATOM 770 C CA . THR A 1 96 ? 12.188 -7.500 1.483 1.00 84.88 96 THR A CA 1
ATOM 771 C C . THR A 1 96 ? 12.912 -6.159 1.434 1.00 84.88 96 THR A C 1
ATOM 773 O O . THR A 1 96 ? 12.635 -5.242 2.208 1.00 84.88 96 THR A O 1
ATOM 776 N N . LYS A 1 97 ? 13.784 -5.990 0.435 1.00 79.81 97 LYS A N 1
ATOM 777 C CA . LYS A 1 97 ? 14.385 -4.687 0.095 1.00 79.81 97 LYS A CA 1
ATOM 778 C C . LYS A 1 97 ? 13.359 -3.631 -0.361 1.00 79.81 97 LYS A C 1
ATOM 780 O O . LYS A 1 97 ? 13.720 -2.472 -0.525 1.00 79.81 97 LYS A O 1
ATOM 785 N N . HIS A 1 98 ? 12.102 -4.030 -0.571 1.00 81.25 98 HIS A N 1
ATOM 786 C CA . HIS A 1 98 ? 10.982 -3.180 -0.983 1.00 81.25 98 HIS A CA 1
ATOM 787 C C . HIS A 1 98 ? 10.065 -2.802 0.181 1.00 81.25 98 HIS A C 1
ATOM 789 O O . HIS A 1 98 ? 8.946 -2.344 -0.046 1.00 81.25 98 HIS A O 1
ATOM 795 N N . LYS A 1 99 ? 10.523 -2.997 1.425 1.00 86.69 99 LYS A N 1
ATOM 796 C CA . LYS A 1 99 ? 9.786 -2.593 2.619 1.00 86.69 99 LYS A CA 1
ATOM 797 C C . LYS A 1 99 ? 9.314 -1.142 2.494 1.00 86.69 99 LYS A C 1
ATOM 799 O O . LYS A 1 99 ? 10.107 -0.232 2.256 1.00 86.69 99 LYS A O 1
ATOM 804 N N . LEU A 1 100 ? 8.016 -0.946 2.699 1.00 88.62 100 LEU A N 1
ATOM 805 C CA . LEU A 1 100 ? 7.389 0.368 2.656 1.00 88.62 100 LEU A CA 1
ATOM 806 C C . LEU A 1 100 ? 7.916 1.246 3.794 1.00 88.62 100 LEU A C 1
ATOM 808 O O . LEU A 1 100 ? 7.998 0.816 4.948 1.00 88.62 100 LEU A O 1
ATOM 812 N N . ASN A 1 101 ? 8.275 2.483 3.459 1.00 87.88 101 ASN A N 1
ATOM 813 C CA . ASN A 1 101 ? 8.659 3.486 4.447 1.00 87.88 101 ASN A CA 1
ATOM 814 C C . ASN A 1 101 ? 7.422 3.995 5.221 1.00 87.88 101 ASN A C 1
ATOM 816 O O . ASN A 1 101 ? 6.287 3.822 4.761 1.00 87.88 101 ASN A O 1
ATOM 820 N N . PRO A 1 102 ? 7.616 4.657 6.377 1.00 87.62 102 PRO A N 1
ATOM 821 C CA . PRO A 1 102 ? 6.506 5.172 7.177 1.00 87.62 102 PRO A CA 1
ATOM 822 C C . PRO A 1 102 ? 5.555 6.112 6.420 1.00 87.62 102 PRO A C 1
ATOM 824 O O . PRO A 1 102 ? 4.352 6.074 6.659 1.00 87.62 102 PRO A O 1
ATOM 827 N N . GLN A 1 103 ? 6.053 6.912 5.468 1.00 86.94 103 GLN A N 1
ATOM 828 C CA . GLN A 1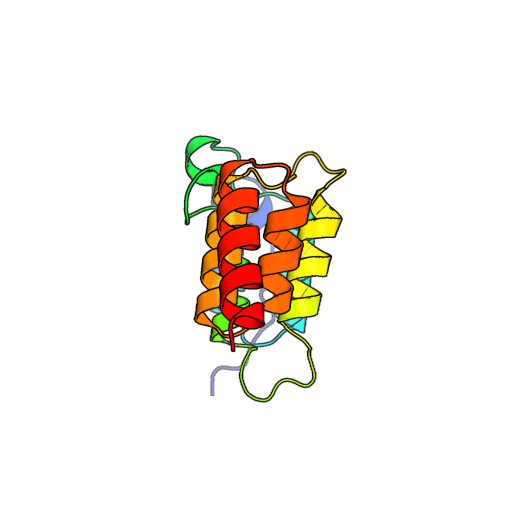 103 ? 5.209 7.805 4.658 1.00 86.94 103 GLN A CA 1
ATOM 829 C C . GLN A 1 103 ? 4.265 7.023 3.733 1.00 86.94 103 GLN A C 1
ATOM 831 O O . GLN A 1 103 ? 3.072 7.308 3.675 1.00 86.94 103 GLN A O 1
ATOM 836 N N . SER A 1 104 ? 4.764 5.972 3.081 1.00 90.00 104 SER A N 1
ATOM 837 C CA . SER A 1 104 ? 3.961 5.083 2.235 1.00 90.00 104 SER A CA 1
ATOM 838 C C . SER A 1 104 ? 2.904 4.346 3.058 1.00 90.00 104 SER A C 1
ATOM 840 O O . SER A 1 104 ? 1.746 4.270 2.651 1.00 90.00 104 SER A O 1
ATOM 842 N N . ILE A 1 105 ? 3.275 3.858 4.250 1.00 91.75 105 ILE A N 1
ATOM 843 C CA . ILE A 1 105 ? 2.333 3.254 5.207 1.00 91.75 105 ILE A CA 1
ATOM 844 C C . ILE A 1 105 ? 1.267 4.272 5.624 1.00 91.75 105 ILE A C 1
ATOM 846 O O . ILE A 1 105 ? 0.084 3.935 5.637 1.00 91.75 105 ILE A O 1
ATOM 850 N N . ARG A 1 106 ? 1.644 5.526 5.901 1.00 89.81 106 ARG A N 1
ATOM 851 C CA . ARG A 1 106 ? 0.701 6.605 6.230 1.00 89.81 106 ARG A CA 1
ATOM 852 C C . ARG A 1 106 ? -0.294 6.853 5.099 1.00 89.81 106 ARG A C 1
ATOM 854 O O . ARG A 1 106 ? -1.490 6.953 5.359 1.00 89.81 106 ARG A O 1
ATOM 861 N N . HIS A 1 107 ? 0.177 6.921 3.856 1.00 91.81 107 HIS A N 1
ATOM 862 C CA . HIS A 1 107 ? -0.688 7.121 2.692 1.00 91.81 107 HIS A CA 1
ATOM 863 C C . HIS A 1 107 ? -1.654 5.950 2.494 1.00 91.81 107 HIS A C 1
ATOM 865 O O . HIS A 1 107 ? -2.858 6.173 2.385 1.00 91.81 107 HIS A O 1
ATOM 871 N N . ILE A 1 108 ? -1.163 4.708 2.543 1.00 94.12 108 ILE A N 1
ATOM 872 C CA . ILE A 1 108 ? -2.008 3.506 2.450 1.00 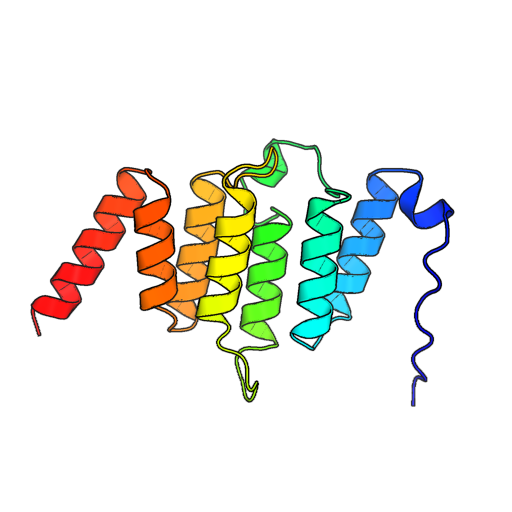94.12 108 ILE A CA 1
ATOM 873 C C . ILE A 1 108 ? -3.040 3.477 3.581 1.00 94.12 108 ILE A C 1
ATOM 875 O O . ILE A 1 108 ? -4.219 3.248 3.331 1.00 94.12 108 ILE A O 1
ATOM 879 N N . SER A 1 109 ? -2.628 3.774 4.813 1.00 92.94 109 SER A N 1
ATOM 880 C CA . SER A 1 109 ? -3.533 3.805 5.968 1.00 92.94 109 SER A CA 1
ATOM 881 C C . SER A 1 109 ? -4.612 4.877 5.807 1.00 92.94 109 SER A C 1
ATOM 883 O O . SER A 1 109 ? -5.780 4.617 6.076 1.00 92.94 109 SER A O 1
ATOM 885 N N . SER A 1 110 ? -4.258 6.062 5.296 1.00 92.00 110 SER A N 1
ATOM 886 C CA . SER A 1 110 ? -5.229 7.118 4.984 1.00 92.00 110 SER A CA 1
ATOM 887 C C . SER A 1 110 ? -6.225 6.688 3.903 1.00 92.00 110 SER A C 1
ATOM 889 O O . SER A 1 110 ? -7.419 6.949 4.040 1.00 92.00 110 SER A O 1
ATOM 891 N N . LEU A 1 111 ? -5.763 5.998 2.854 1.00 93.75 111 LEU A N 1
ATOM 892 C CA . LEU A 1 111 ? -6.638 5.450 1.817 1.00 93.75 111 LEU A CA 1
ATOM 893 C C . LEU A 1 111 ? -7.605 4.405 2.392 1.00 93.75 111 LEU A C 1
ATOM 895 O O . LEU A 1 111 ? -8.796 4.457 2.093 1.00 93.75 111 LEU A O 1
ATOM 899 N N . LEU A 1 112 ? -7.124 3.503 3.251 1.00 93.69 112 LEU A N 1
ATOM 900 C CA . LEU A 1 112 ? -7.955 2.500 3.924 1.00 93.69 112 LEU A CA 1
ATOM 901 C C . LEU A 1 112 ? -9.027 3.152 4.813 1.00 93.69 112 LEU A C 1
ATOM 903 O O . LEU A 1 112 ? -10.197 2.792 4.712 1.00 93.69 112 LEU A O 1
ATOM 907 N N . LEU A 1 113 ? -8.656 4.156 5.617 1.00 91.19 113 LEU A N 1
ATOM 908 C CA . LEU A 1 113 ? -9.598 4.915 6.454 1.00 91.19 113 LEU A CA 1
ATOM 909 C C . LEU A 1 113 ? -10.679 5.609 5.615 1.00 91.19 113 LEU A C 1
ATOM 911 O O . LEU A 1 113 ? -11.861 5.524 5.937 1.00 91.19 113 LEU A O 1
ATOM 915 N N . LYS A 1 114 ? -10.292 6.258 4.508 1.00 90.62 114 LYS A N 1
ATOM 916 C CA . LYS A 1 114 ? -11.234 6.926 3.591 1.00 90.62 114 LYS A CA 1
ATOM 917 C C . LYS A 1 114 ? -12.238 5.960 2.955 1.00 90.62 114 LYS A C 1
ATOM 919 O O . LYS A 1 114 ? -13.339 6.382 2.627 1.00 90.62 114 LYS A O 1
ATOM 924 N N . ASN A 1 115 ? -11.870 4.688 2.811 1.00 90.06 115 ASN A N 1
ATOM 925 C CA . ASN A 1 115 ? -12.729 3.630 2.273 1.00 90.06 115 ASN A CA 1
ATOM 926 C C . ASN A 1 115 ? -13.463 2.833 3.372 1.00 90.06 115 ASN A C 1
ATOM 928 O O . ASN A 1 115 ? -14.005 1.768 3.100 1.00 90.06 115 ASN A O 1
ATOM 932 N N . GLY A 1 116 ? -13.466 3.306 4.625 1.00 89.00 116 GLY A N 1
ATOM 933 C CA . GLY A 1 116 ? -14.158 2.645 5.739 1.00 89.00 116 GLY A CA 1
ATOM 934 C C . GLY A 1 116 ? -13.480 1.369 6.256 1.00 89.00 116 GLY A C 1
ATOM 935 O O . GLY A 1 116 ? -14.011 0.704 7.146 1.00 89.00 116 GLY A O 1
ATOM 936 N N . LEU A 1 117 ? -12.283 1.032 5.768 1.00 91.62 117 LEU A N 1
ATOM 937 C CA . LEU A 1 117 ? -11.516 -0.157 6.155 1.00 91.62 117 LEU A CA 1
ATOM 938 C C . LEU A 1 117 ? -10.676 0.109 7.415 1.00 91.62 117 LEU A C 1
ATOM 940 O O . LEU A 1 117 ? -9.461 -0.107 7.450 1.00 91.62 117 LEU A O 1
ATOM 944 N N . ASN A 1 118 ? -11.337 0.584 8.473 1.00 90.62 118 ASN A N 1
ATOM 945 C CA . ASN A 1 118 ? -10.691 1.087 9.689 1.00 90.62 118 ASN A CA 1
ATOM 946 C C . ASN A 1 118 ? -9.795 0.040 10.358 1.00 90.62 118 ASN A C 1
ATOM 948 O O . ASN A 1 118 ? -8.656 0.332 10.713 1.00 90.62 118 ASN A O 1
ATOM 952 N N . LEU A 1 119 ? -10.270 -1.204 10.482 1.00 91.31 119 LEU A N 1
ATOM 953 C CA . LEU A 1 119 ? -9.492 -2.275 11.109 1.00 91.31 119 LEU A CA 1
ATOM 954 C C . LEU A 1 119 ? -8.195 -2.571 10.343 1.00 91.31 119 LEU A C 1
ATOM 956 O O . LEU A 1 119 ? -7.163 -2.834 10.962 1.00 91.31 119 LEU A O 1
ATOM 960 N N . ALA A 1 120 ? -8.239 -2.527 9.009 1.00 93.38 120 ALA A N 1
ATOM 961 C CA . ALA A 1 120 ? -7.059 -2.735 8.181 1.00 93.38 120 ALA A CA 1
ATOM 962 C C . ALA A 1 120 ? -6.059 -1.583 8.347 1.00 93.38 120 ALA A C 1
ATOM 964 O O . ALA A 1 120 ? -4.872 -1.827 8.558 1.00 93.38 120 ALA A O 1
ATOM 965 N N . ALA A 1 121 ? -6.545 -0.338 8.345 1.00 91.81 121 ALA A N 1
ATOM 966 C CA . ALA A 1 121 ? -5.709 0.837 8.570 1.00 91.81 121 ALA A CA 1
ATOM 967 C C . ALA A 1 121 ? -5.014 0.806 9.940 1.00 91.81 121 ALA A C 1
ATOM 969 O O . ALA A 1 121 ? -3.800 0.979 10.018 1.00 91.81 121 ALA A O 1
ATOM 970 N N . LEU A 1 122 ? -5.762 0.532 11.013 1.00 91.00 122 LEU A N 1
ATOM 971 C CA . LEU A 1 122 ? -5.231 0.491 12.379 1.00 91.00 122 LEU A CA 1
ATOM 972 C C . LEU A 1 122 ? -4.157 -0.593 12.546 1.00 91.00 122 LEU A C 1
ATOM 974 O O . LEU A 1 122 ? -3.106 -0.331 13.127 1.00 91.00 122 LEU A O 1
ATOM 978 N N . LYS A 1 123 ? -4.384 -1.795 11.993 1.00 92.88 123 LYS A N 1
ATOM 979 C CA . LYS A 1 123 ? -3.383 -2.877 11.986 1.00 92.88 123 LYS A CA 1
ATOM 980 C C . LYS A 1 123 ? -2.101 -2.442 11.281 1.00 92.88 123 LYS A C 1
ATOM 982 O O . LYS A 1 123 ? -1.013 -2.614 11.824 1.00 92.88 123 LYS A O 1
ATOM 987 N N . LEU A 1 124 ? -2.229 -1.835 10.101 1.00 92.19 124 LEU A N 1
ATOM 988 C CA . LEU A 1 124 ? -1.076 -1.403 9.319 1.00 92.19 124 LEU A CA 1
ATOM 989 C C . LEU A 1 124 ? -0.260 -0.321 10.039 1.00 92.19 124 LEU A C 1
ATOM 991 O O . LEU A 1 124 ? 0.970 -0.393 10.074 1.00 92.19 124 LEU A O 1
ATOM 995 N N . MET A 1 125 ? -0.936 0.665 10.633 1.00 90.25 125 MET A N 1
ATOM 996 C CA . MET A 1 125 ? -0.285 1.728 11.397 1.00 90.25 125 MET A CA 1
ATOM 997 C C . MET A 1 125 ? 0.420 1.180 12.644 1.00 90.25 125 MET A C 1
ATOM 999 O O . MET A 1 125 ? 1.580 1.524 12.873 1.00 90.25 125 MET A O 1
ATOM 1003 N N . ALA A 1 126 ? 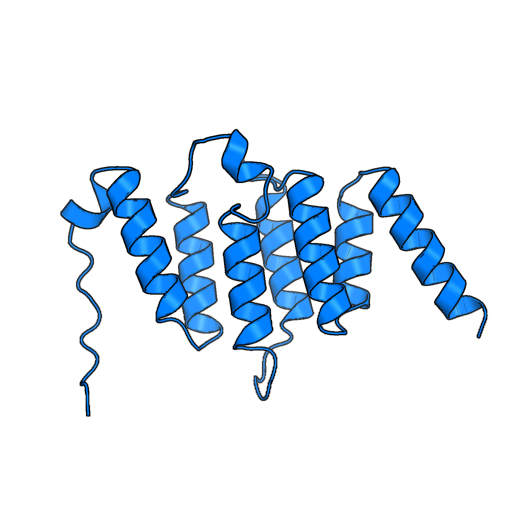-0.212 0.270 13.392 1.00 88.62 126 ALA A N 1
ATOM 1004 C CA . ALA A 1 126 ? 0.395 -0.376 14.558 1.00 88.62 126 ALA A CA 1
ATOM 1005 C C . ALA A 1 126 ? 1.651 -1.202 14.203 1.00 88.62 126 ALA A C 1
ATOM 1007 O O . ALA A 1 126 ? 2.634 -1.202 14.943 1.00 88.62 126 ALA A O 1
ATOM 1008 N N . GLU A 1 127 ? 1.656 -1.874 13.048 1.00 90.06 127 GLU A N 1
ATOM 1009 C CA . GLU A 1 127 ? 2.783 -2.695 12.576 1.00 90.06 127 GLU A CA 1
ATOM 1010 C C . GLU A 1 127 ? 3.963 -1.862 12.034 1.00 90.06 127 GLU A C 1
ATOM 1012 O O . GLU A 1 127 ? 5.086 -2.363 11.920 1.00 90.06 127 GLU A O 1
ATOM 1017 N N . SER A 1 128 ? 3.740 -0.579 11.728 1.00 82.19 128 SER A N 1
ATOM 1018 C CA . SER A 1 128 ? 4.715 0.297 11.062 1.00 82.19 128 SER A CA 1
ATOM 1019 C C . SER A 1 128 ? 5.916 0.700 11.928 1.00 82.19 128 SER A C 1
ATOM 1021 O O . SER A 1 128 ? 6.951 1.095 11.386 1.00 82.19 128 SER A O 1
ATOM 1023 N N . LYS A 1 129 ? 5.799 0.563 13.259 1.00 77.00 129 LYS A N 1
ATOM 1024 C CA . LYS A 1 129 ? 6.763 1.041 14.272 1.00 77.00 129 LYS A CA 1
ATOM 1025 C C . LYS A 1 129 ? 7.045 2.554 14.220 1.00 77.00 129 LYS A C 1
ATOM 1027 O O . LYS A 1 129 ? 8.034 2.999 14.792 1.00 77.00 129 LYS A O 1
ATOM 1032 N N . ASP A 1 130 ? 6.205 3.332 13.541 1.00 83.06 130 ASP A N 1
ATOM 1033 C CA . ASP A 1 130 ? 6.274 4.794 13.512 1.00 83.06 130 ASP A CA 1
ATOM 1034 C C . ASP A 1 130 ? 5.468 5.373 14.683 1.00 83.06 130 ASP A C 1
ATOM 1036 O O . ASP A 1 130 ? 4.274 5.106 14.818 1.00 83.06 130 ASP A O 1
ATOM 1040 N N . GLU A 1 131 ? 6.121 6.155 15.545 1.00 79.94 131 GLU A N 1
ATOM 1041 C CA . GLU A 1 131 ? 5.506 6.687 16.769 1.00 79.94 131 GLU A CA 1
ATOM 1042 C C . GLU A 1 131 ? 4.335 7.636 16.478 1.00 79.94 131 GLU A C 1
ATOM 1044 O O . GLU A 1 131 ? 3.347 7.637 17.211 1.00 79.94 131 GLU A O 1
ATOM 1049 N N . GLN A 1 132 ? 4.399 8.403 15.384 1.00 80.06 132 GLN A N 1
ATOM 1050 C CA . GLN A 1 132 ? 3.306 9.299 14.999 1.00 80.06 132 GLN A CA 1
ATOM 1051 C C . GLN A 1 132 ? 2.091 8.514 14.500 1.00 80.06 132 GLN A C 1
ATOM 1053 O O . GLN A 1 132 ? 0.962 8.822 14.876 1.00 80.06 132 GLN A O 1
ATOM 1058 N N . LEU A 1 133 ? 2.301 7.481 13.680 1.00 77.75 133 LEU A N 1
ATOM 1059 C CA . LEU A 1 133 ? 1.225 6.586 13.252 1.00 77.75 133 LEU A CA 1
ATOM 1060 C C . LEU A 1 133 ? 0.634 5.804 14.426 1.00 77.75 133 LEU A C 1
ATOM 1062 O O . LEU A 1 133 ? -0.580 5.605 14.471 1.00 77.75 133 LEU A O 1
ATOM 1066 N N . LEU A 1 134 ? 1.457 5.409 15.398 1.00 79.31 134 LEU A N 1
ATOM 1067 C CA . LEU A 1 134 ? 0.982 4.775 16.623 1.00 79.31 134 LEU A CA 1
ATOM 1068 C C . LEU A 1 134 ? 0.091 5.723 17.438 1.00 79.31 134 LEU A C 1
ATOM 1070 O O . LEU A 1 134 ? -0.980 5.306 17.868 1.00 79.31 134 LEU A O 1
ATOM 1074 N N . ALA A 1 135 ? 0.481 6.992 17.597 1.00 78.38 135 ALA A N 1
ATOM 1075 C CA . ALA A 1 135 ? -0.340 7.996 18.278 1.00 78.38 135 ALA A CA 1
ATOM 1076 C C . ALA A 1 135 ? -1.708 8.173 17.593 1.00 78.38 135 ALA A C 1
ATOM 1078 O O . ALA A 1 135 ? -2.740 8.064 18.250 1.00 78.38 135 ALA A O 1
ATOM 1079 N N . VAL A 1 136 ? -1.727 8.315 16.260 1.00 78.81 136 VAL A N 1
ATOM 1080 C CA . VAL A 1 136 ? -2.976 8.391 15.475 1.00 78.81 136 VAL A CA 1
ATOM 1081 C C . VAL A 1 136 ? -3.837 7.134 15.657 1.00 78.81 136 VAL A C 1
ATOM 1083 O O . VAL A 1 136 ? -5.055 7.227 15.789 1.00 78.81 136 VAL A O 1
ATOM 1086 N N . THR A 1 137 ? -3.214 5.954 15.698 1.00 79.00 137 THR A N 1
ATOM 1087 C CA . THR A 1 137 ? -3.911 4.677 15.927 1.00 79.00 137 THR A CA 1
ATOM 1088 C C . THR A 1 137 ? -4.571 4.642 17.305 1.00 79.00 137 THR A C 1
ATOM 1090 O O . THR A 1 137 ? -5.731 4.247 17.423 1.00 79.00 137 THR A O 1
ATOM 1093 N N . LEU A 1 138 ? -3.851 5.066 18.348 1.00 79.38 138 LEU A N 1
ATOM 1094 C CA . LEU A 1 138 ? -4.353 5.101 19.723 1.00 79.38 138 LEU A CA 1
ATOM 1095 C C . LEU A 1 138 ? -5.515 6.088 19.876 1.00 79.38 138 LEU A C 1
ATOM 1097 O O . LEU A 1 138 ? -6.532 5.729 20.468 1.00 79.38 138 LEU A O 1
ATOM 1101 N N . ASP A 1 139 ? -5.411 7.283 19.292 1.00 83.12 139 ASP A N 1
ATOM 1102 C CA . ASP A 1 139 ? -6.487 8.282 19.311 1.00 83.12 139 ASP A CA 1
ATOM 1103 C C . ASP A 1 139 ? -7.765 7.762 18.637 1.00 83.12 139 ASP A C 1
ATOM 1105 O O . ASP A 1 139 ? -8.873 7.941 19.154 1.00 83.12 139 ASP A O 1
ATOM 1109 N N . GLN A 1 140 ? -7.624 7.055 17.511 1.00 76.69 140 GLN A N 1
ATOM 1110 C CA . GLN A 1 140 ? -8.757 6.436 16.822 1.00 76.69 140 GLN A CA 1
ATOM 1111 C C . GLN A 1 140 ? -9.406 5.316 17.649 1.00 76.69 140 GLN A C 1
ATOM 1113 O O . GLN A 1 140 ? -10.631 5.265 17.738 1.00 76.69 140 GLN A O 1
ATOM 1118 N N . ILE A 1 141 ? -8.618 4.449 18.295 1.00 78.38 141 ILE A N 1
ATOM 1119 C CA . ILE A 1 141 ? -9.139 3.387 19.177 1.00 78.38 141 ILE A CA 1
ATOM 1120 C C . ILE A 1 141 ? -9.867 3.983 20.389 1.00 78.38 141 ILE A C 1
ATOM 1122 O O . ILE A 1 141 ? -10.963 3.537 20.741 1.00 78.38 141 ILE A O 1
ATOM 1126 N N . ASN A 1 142 ? -9.288 5.010 21.012 1.00 76.94 142 ASN A N 1
ATOM 1127 C CA . ASN A 1 142 ? -9.891 5.683 22.160 1.00 76.94 142 ASN A CA 1
ATOM 1128 C C . ASN A 1 142 ? -11.226 6.336 21.789 1.00 76.94 142 ASN A C 1
ATOM 1130 O O . ASN A 1 142 ? -12.191 6.200 22.536 1.00 76.94 142 ASN A O 1
ATOM 1134 N N . SER A 1 143 ? -11.308 6.952 20.607 1.00 77.81 143 SER A N 1
ATOM 1135 C CA . SER A 1 143 ? -12.545 7.554 20.090 1.00 77.81 143 SER A CA 1
ATOM 1136 C C . SER A 1 143 ? -13.662 6.527 19.854 1.00 77.81 143 SER A C 1
ATOM 1138 O O . SER A 1 143 ? -14.835 6.856 19.996 1.00 77.81 143 SER A O 1
ATOM 1140 N N . ILE A 1 144 ? -13.315 5.280 19.511 1.00 71.75 144 ILE A N 1
ATOM 1141 C CA . ILE A 1 144 ? -14.279 4.171 19.371 1.00 71.75 144 ILE A CA 1
ATOM 1142 C C . ILE A 1 144 ? -14.748 3.673 20.746 1.00 71.75 144 ILE A C 1
ATOM 1144 O O . ILE A 1 144 ? -15.902 3.292 20.901 1.00 71.75 144 ILE A O 1
ATOM 1148 N N . THR A 1 145 ? -13.856 3.672 21.739 1.00 63.66 145 THR A N 1
ATOM 1149 C CA . THR A 1 145 ? -14.134 3.158 23.093 1.00 63.66 145 THR A CA 1
ATOM 1150 C C . THR A 1 145 ? -14.921 4.160 23.948 1.00 63.66 145 THR A C 1
ATOM 1152 O O . THR A 1 145 ? -15.556 3.776 24.923 1.00 63.66 145 THR A O 1
ATOM 1155 N N . SER A 1 146 ? -14.898 5.448 23.590 1.00 58.41 146 SER A N 1
ATOM 1156 C CA . SER A 1 146 ? -15.663 6.512 24.251 1.00 58.41 146 SER A CA 1
ATOM 1157 C C . SER A 1 146 ? -17.132 6.621 23.805 1.00 58.41 146 SER A C 1
ATOM 1159 O O . SER A 1 146 ? -17.752 7.655 24.057 1.00 58.41 146 SER A O 1
ATOM 1161 N N . VAL A 1 147 ? -17.673 5.601 23.127 1.00 43.06 147 VAL A N 1
ATOM 1162 C CA . VAL A 1 147 ? -19.069 5.524 22.651 1.00 43.06 147 VAL A CA 1
ATOM 1163 C C . VAL A 1 147 ? -19.869 4.532 23.485 1.00 43.06 147 VAL A C 1
ATOM 1165 O O . VAL A 1 147 ? -19.359 3.413 23.714 1.00 43.06 147 VAL A O 1
#

Sequence (147 aa):
PPSFSLTQCDMKDIEDEARRHSLFLELRESSQKWEEFQHLMLLLQAWPPVTDKSRLETEQNPWVCVTSSVLTRCSEGADVDVGHEVLAMCRSLYMTKHKLNPQSIRHISSLLLKNGLNLAALKLMAESKDEQLLAVTLDQINSITSV

Secondary structure (DSSP, 8-state):
----------GGGGSSHHHHHHHHHHHHHH--SHHHHHHHHHHHHHS-S---HHHHTSTT-HHHHHHHHHHHHSSSS-SS-HHHHHHHHHHHTTTSTTPPPHHHHHHHHHHHHHTT-HHHHHHHHHHT--HHHHHHHHHHHHHHHT-

Foldseek 3Di:
DDDDDPPPPDVVCVPDLQSLLVVLVVLLVPDQEPVSLVVSLVSCQVRPSDPPPVCLLDCNNSLNSSLLSCLVRVLPPHPDPSLVVNLVSQVVCCPDPSRRAPSSLVSSLVSCVVSVVNVSSLVSLVVNPDPVSPVVSVVVVVVVVVD

Radius of gyration: 16.56 Å; chains: 1; bounding box: 34×22×53 Å

pLDDT: mean 81.73, std 13.57, range [30.92, 94.12]